Protein AF-E0SGQ9-F1 (afdb_monomer_lite)

pLDDT: mean 70.6, std 22.48, range [31.91, 95.81]

Secondary structure (DSSP, 8-state):
-------------TTTTTTTHHHHSS---PPP-TTS-HHHHHHHHHHHHHHHHHHTT--HHHHHHHHT--HHHHHTTTTT-S-HHHHHHHHHHTT-TTHHHHHS---PPPHHHHHHHHHHHGGGS----------------------S-SHHHHHHGGG-----

InterPro domains:
  IPR001387 Cro/C1-type, helix-turn-helix domain [PS50943] (49-100)
  IPR001387 Cro/C1-type, helix-turn-helix domain [SM00530] (48-101)
  IPR001387 Cro/C1-type, helix-turn-helix domain [cd00093] (47-96)
  IPR010982 Lambda repressor-like, DNA-binding domain superfamily [G3DSA:1.10.260.40] (34-109)
  IPR010982 Lambda repressor-like, DNA-binding domain superfamily [SSF47413] (40-91)

Organism: Dickeya dadantii (strain 3937) (NCBI:txid198628)

Foldseek 3Di:
DDDDPPPPPDDDDPPVPVVVVVVPPDDDLDDDDPPDDPLVVLQSVLSVLVVLCVVVVHDPVNLCVVVVHDPVLSVCSSRVNHDPVSVCSSCVVSVNNVCVCVVDPDDDDDPVRVVVVVVVVPPPDDDDDPDDDDDDDDDDPDDDDDDDDPDPVVVVPPPPDPDD

Radius of gyration: 34.45 Å; chains: 1; bounding box: 104×54×49 Å

Sequence (164 aa):
MLTCVSYRMRYKSDDFMLKWHVYVTIGVPMKITNTMTDFAINKELFRRLEVYRQARGVSQEALVDSLGISRPTYARLEKGTCSFSTFIAVLRQLNLLEGLDALVPEPTMRPSDIIAYNSKRKVRHGSGVAGNAHYRVTNSSNAKTLSQNGVRAMLANRKKFKVE

Structure (mmCIF, N/CA/C/O backbone):
data_AF-E0SGQ9-F1
#
_entry.id   AF-E0SGQ9-F1
#
loop_
_atom_site.group_PDB
_atom_site.id
_atom_site.type_symbol
_atom_site.label_atom_id
_atom_site.label_alt_id
_atom_site.label_comp_id
_atom_site.label_asym_id
_atom_site.label_entity_id
_atom_site.label_seq_id
_atom_site.pdbx_PDB_ins_code
_atom_site.Cartn_x
_atom_site.Cartn_y
_atom_site.Cartn_z
_atom_site.occupancy
_atom_site.B_iso_or_equiv
_atom_site.auth_seq_id
_atom_site.auth_comp_id
_atom_site.auth_asym_id
_atom_site.auth_atom_id
_atom_site.pdbx_PDB_model_num
ATOM 1 N N . MET A 1 1 ? -34.162 -23.757 20.725 1.00 41.91 1 MET A N 1
ATOM 2 C CA . MET A 1 1 ? -33.179 -22.737 21.146 1.00 41.91 1 MET A CA 1
ATOM 3 C C . MET A 1 1 ? -32.222 -22.479 19.992 1.00 41.91 1 MET A C 1
ATOM 5 O O . MET A 1 1 ? -31.289 -23.242 19.808 1.00 41.91 1 MET A O 1
ATOM 9 N N . LEU A 1 2 ? -32.489 -21.454 19.184 1.00 35.84 2 LEU A N 1
ATOM 10 C CA . LEU A 1 2 ? -31.566 -20.938 18.171 1.00 35.84 2 LEU A CA 1
ATOM 11 C C . LEU A 1 2 ? -31.557 -19.420 18.357 1.00 35.84 2 LEU A C 1
ATOM 13 O O . LEU A 1 2 ? -32.523 -18.737 18.024 1.00 35.84 2 LEU A O 1
ATOM 17 N N . THR A 1 3 ? -30.516 -18.909 19.004 1.00 36.34 3 THR A N 1
ATOM 18 C CA . THR A 1 3 ? -30.319 -17.480 19.245 1.00 36.34 3 THR A CA 1
ATOM 19 C C . THR A 1 3 ? -29.824 -16.827 17.958 1.00 36.34 3 THR A C 1
ATOM 21 O O . THR A 1 3 ? -28.649 -16.881 17.612 1.00 36.34 3 THR A O 1
ATOM 24 N N . CYS A 1 4 ? -30.746 -16.212 17.219 1.00 31.91 4 CYS A N 1
ATOM 25 C CA . CYS A 1 4 ? -30.424 -15.368 16.075 1.00 31.91 4 CYS A CA 1
ATOM 26 C C . CYS A 1 4 ? -29.907 -14.014 16.589 1.00 31.91 4 CYS A C 1
ATOM 28 O O . CYS A 1 4 ? -30.686 -13.141 16.974 1.00 31.91 4 CYS A O 1
ATOM 30 N N . VAL A 1 5 ? -28.584 -13.838 16.635 1.00 39.81 5 VAL A N 1
ATOM 31 C CA . VAL A 1 5 ? -27.965 -12.535 16.912 1.00 39.81 5 VAL A CA 1
ATOM 32 C C . VAL A 1 5 ? -28.074 -11.686 15.644 1.00 39.81 5 VAL A C 1
ATOM 34 O O . VAL A 1 5 ? -27.237 -11.748 14.748 1.00 39.81 5 VAL A O 1
ATOM 37 N N . SER A 1 6 ? -29.149 -10.906 15.553 1.00 35.72 6 SER A N 1
ATOM 38 C CA . SER A 1 6 ? -29.325 -9.888 14.517 1.00 35.72 6 SER A CA 1
ATOM 39 C C . SER A 1 6 ? -28.330 -8.745 14.735 1.00 35.72 6 SER A C 1
ATOM 41 O O . SER A 1 6 ? -28.552 -7.869 15.571 1.00 35.72 6 SER A O 1
ATOM 43 N N . TYR A 1 7 ? -27.237 -8.721 13.970 1.00 34.09 7 TYR A N 1
ATOM 44 C CA . TYR A 1 7 ? -26.340 -7.565 13.912 1.00 34.09 7 TYR A CA 1
ATOM 45 C C . TYR A 1 7 ? -27.000 -6.441 13.100 1.00 34.09 7 TYR A C 1
ATOM 47 O O . TYR A 1 7 ? -26.867 -6.334 11.882 1.00 34.09 7 TYR A O 1
ATOM 55 N N . ARG A 1 8 ? -27.749 -5.578 13.793 1.00 38.66 8 ARG A N 1
ATOM 56 C CA . ARG A 1 8 ? -28.264 -4.312 13.256 1.00 38.66 8 ARG A CA 1
ATOM 57 C C . ARG A 1 8 ? -27.095 -3.324 13.141 1.00 38.66 8 ARG A C 1
ATOM 59 O O . ARG A 1 8 ? -26.853 -2.540 14.055 1.00 38.66 8 ARG A O 1
ATOM 66 N N . MET A 1 9 ? -26.375 -3.360 12.020 1.00 32.31 9 MET A N 1
ATOM 67 C CA . MET A 1 9 ? -25.367 -2.353 11.662 1.00 32.31 9 MET A CA 1
ATOM 68 C C . MET A 1 9 ? -26.036 -0.978 11.541 1.00 32.31 9 MET A C 1
ATOM 70 O O . MET A 1 9 ? -26.733 -0.679 10.573 1.00 32.31 9 MET A O 1
ATOM 74 N N . ARG A 1 10 ? -25.859 -0.144 12.565 1.00 37.03 10 ARG A N 1
ATOM 75 C CA . ARG A 1 10 ? -26.309 1.247 12.599 1.00 37.03 10 ARG A CA 1
ATOM 76 C C . ARG A 1 10 ? -25.129 2.122 12.173 1.00 37.03 10 ARG A C 1
ATOM 78 O O . ARG A 1 10 ? -24.392 2.615 13.020 1.00 37.03 10 ARG A O 1
ATOM 85 N N . TYR A 1 11 ? -24.933 2.280 10.863 1.00 43.03 11 TYR A N 1
ATOM 86 C CA . TYR A 1 11 ? -24.022 3.295 10.331 1.00 43.03 11 TYR A CA 1
ATOM 87 C C . TYR A 1 11 ? -24.583 4.673 10.687 1.00 43.03 11 TYR A C 1
ATOM 89 O O . TYR A 1 11 ? -25.684 5.028 10.277 1.00 43.03 11 TYR A O 1
ATOM 97 N N . LYS A 1 12 ? -23.852 5.412 11.522 1.00 43.31 12 LYS A N 1
ATOM 98 C CA . LYS A 1 12 ? -24.218 6.748 11.986 1.00 43.31 12 LYS A CA 1
ATOM 99 C C . LYS A 1 12 ? -23.085 7.704 11.639 1.00 43.31 12 LYS A C 1
ATOM 101 O O . LYS A 1 12 ? -22.100 7.757 12.370 1.00 43.31 12 LYS A O 1
ATOM 106 N N . SER A 1 13 ? -23.216 8.403 10.514 1.00 44.31 13 SER A N 1
ATOM 107 C CA . SER A 1 13 ? -22.738 9.778 10.269 1.00 44.31 13 SER A CA 1
ATOM 108 C C . SER A 1 13 ? -22.878 10.114 8.780 1.00 44.31 13 SER A C 1
ATOM 110 O O . SER A 1 13 ? -22.011 9.833 7.953 1.00 44.31 13 SER A O 1
ATOM 112 N N . ASP A 1 14 ? -24.004 10.749 8.472 1.00 45.19 14 ASP A N 1
ATOM 113 C CA . ASP A 1 14 ? -24.484 11.184 7.157 1.00 45.19 14 ASP A CA 1
ATOM 114 C C . ASP A 1 14 ? -23.686 12.345 6.523 1.00 45.19 14 ASP A C 1
ATOM 116 O O . ASP A 1 14 ? -24.214 13.095 5.712 1.00 45.19 14 ASP A O 1
ATOM 120 N N . ASP A 1 15 ? -22.394 12.478 6.837 1.00 43.16 15 ASP A N 1
ATOM 121 C CA . ASP A 1 15 ? -21.504 13.496 6.243 1.00 43.16 15 ASP A CA 1
ATOM 122 C C . ASP A 1 15 ? -20.448 12.874 5.303 1.00 43.16 15 ASP A C 1
ATOM 124 O O . ASP A 1 15 ? -19.896 13.517 4.410 1.00 43.16 15 ASP A O 1
ATOM 128 N N . PHE A 1 16 ? -20.208 11.563 5.428 1.00 41.44 16 PHE A N 1
ATOM 129 C CA . PHE A 1 16 ? -19.237 10.842 4.597 1.00 41.44 16 PHE A CA 1
ATOM 130 C C . PHE A 1 16 ? -19.852 10.254 3.319 1.00 41.44 16 PHE A C 1
ATOM 132 O O . PHE A 1 16 ? -19.126 9.800 2.450 1.00 41.44 16 PHE A O 1
ATOM 139 N N . MET A 1 17 ? -21.173 10.265 3.142 1.00 42.38 17 MET A N 1
ATOM 140 C CA . MET A 1 17 ? -21.794 9.703 1.929 1.00 42.38 17 MET A CA 1
ATOM 141 C C . MET A 1 17 ? -21.877 10.708 0.773 1.00 42.38 17 MET A C 1
ATOM 143 O O . MET A 1 17 ? -21.761 10.317 -0.391 1.00 42.38 17 MET A O 1
ATOM 147 N N . LEU A 1 18 ? -21.990 12.008 1.066 1.00 40.88 18 LEU A N 1
ATOM 148 C CA . LEU A 1 18 ? -22.151 13.046 0.038 1.00 40.88 18 LEU A CA 1
ATOM 149 C C . LEU A 1 18 ? -20.823 13.490 -0.595 1.00 40.88 18 LEU A C 1
ATOM 151 O O . LEU A 1 18 ? -20.805 13.913 -1.748 1.00 40.88 18 LEU A O 1
ATOM 155 N N . LYS A 1 19 ? -19.689 13.309 0.096 1.00 44.62 19 LYS A N 1
ATOM 156 C CA . LYS A 1 19 ? -18.358 13.580 -0.479 1.00 44.62 19 LYS A CA 1
ATOM 157 C C . LYS A 1 19 ? -17.855 12.452 -1.395 1.00 44.62 19 LYS A C 1
ATOM 159 O O . LYS A 1 19 ? -17.020 12.699 -2.260 1.00 44.62 19 LYS A O 1
ATOM 164 N N . TRP A 1 20 ? -18.379 11.231 -1.249 1.00 47.41 20 TRP A N 1
ATOM 165 C CA . TRP A 1 20 ? -17.897 10.046 -1.976 1.00 47.41 20 TRP A CA 1
ATOM 166 C C . TRP A 1 20 ? -18.658 9.718 -3.264 1.00 47.41 20 TRP A C 1
ATOM 168 O O . TRP A 1 20 ? -18.041 9.200 -4.193 1.00 47.41 20 TRP A O 1
ATOM 178 N N . HIS A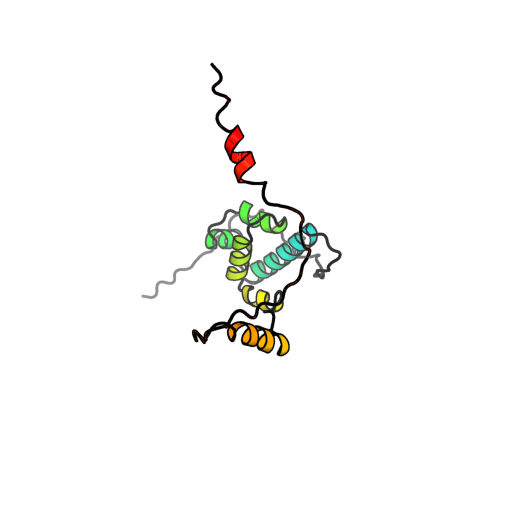 1 21 ? -19.935 10.099 -3.394 1.00 43.75 21 HIS A N 1
ATOM 179 C CA . HIS A 1 21 ? -20.663 9.978 -4.672 1.00 43.75 21 HIS A CA 1
ATOM 180 C C . HIS A 1 21 ? -20.026 10.824 -5.796 1.00 43.75 21 HIS A C 1
ATOM 182 O O . HIS A 1 21 ? -20.135 10.487 -6.975 1.00 43.75 21 HIS A O 1
ATOM 188 N N . VAL A 1 22 ? -19.276 11.872 -5.435 1.00 45.25 22 VAL A N 1
ATOM 189 C CA . VAL A 1 22 ? -18.482 12.679 -6.376 1.00 45.25 22 VAL A CA 1
ATOM 190 C C . VAL A 1 22 ? -17.159 11.990 -6.764 1.00 45.25 22 VAL A C 1
ATOM 192 O O . VAL A 1 22 ? -16.678 12.178 -7.877 1.00 45.25 22 VAL A O 1
ATOM 195 N N . TYR A 1 23 ? -16.580 11.141 -5.906 1.00 46.38 23 TYR A N 1
ATOM 196 C CA . TYR A 1 23 ? -15.269 10.512 -6.148 1.00 46.38 23 TYR A CA 1
ATOM 197 C C . TYR A 1 23 ? -15.315 9.218 -6.974 1.00 46.38 23 TYR A C 1
ATOM 199 O O . TYR A 1 23 ? -14.299 8.828 -7.555 1.00 46.38 23 TYR A O 1
ATOM 207 N N . VAL A 1 24 ? -16.471 8.555 -7.055 1.00 47.19 24 VAL A N 1
ATOM 208 C CA . VAL A 1 24 ? -16.613 7.282 -7.788 1.00 47.19 24 VAL A CA 1
ATOM 209 C C . VAL A 1 24 ? -17.071 7.486 -9.243 1.00 47.19 24 VAL A C 1
ATOM 211 O O . VAL A 1 24 ? -16.825 6.626 -10.083 1.00 47.19 24 VAL A O 1
ATOM 214 N N . THR A 1 25 ? -17.630 8.649 -9.596 1.00 41.34 25 THR A N 1
ATOM 215 C CA . THR A 1 25 ? -18.410 8.792 -10.844 1.00 41.34 25 THR A CA 1
ATOM 216 C C . THR A 1 25 ? -17.658 9.410 -12.044 1.00 41.34 25 THR A C 1
ATOM 218 O O . THR A 1 25 ? -18.215 9.443 -13.132 1.00 41.34 25 THR A O 1
ATOM 221 N N . ILE A 1 26 ? -16.393 9.860 -11.938 1.00 45.16 26 ILE A N 1
ATOM 222 C CA . ILE A 1 26 ? -15.718 10.551 -13.078 1.00 45.16 26 ILE A CA 1
ATOM 223 C C . ILE A 1 26 ? -14.254 10.145 -13.340 1.00 45.16 26 ILE A C 1
ATOM 225 O O . ILE A 1 26 ? -13.518 10.845 -14.029 1.00 45.16 26 ILE A O 1
ATOM 229 N N . GLY A 1 27 ? -13.790 9.016 -12.804 1.00 47.84 27 GLY A N 1
ATOM 230 C CA . GLY A 1 27 ? -12.406 8.573 -12.999 1.00 47.84 27 GLY A CA 1
ATOM 231 C C . GLY A 1 27 ? -12.308 7.357 -13.907 1.00 47.84 27 GLY A C 1
ATOM 232 O O . GLY A 1 27 ? -12.326 6.235 -13.395 1.00 47.84 27 GLY A O 1
ATOM 233 N N . VAL A 1 28 ? -12.146 7.566 -15.219 1.00 58.50 28 VAL A N 1
ATOM 234 C CA . VAL A 1 28 ? -11.638 6.522 -16.131 1.00 58.50 28 VAL A CA 1
ATOM 235 C C . VAL A 1 28 ? -10.373 5.931 -15.490 1.00 58.50 28 VAL A C 1
ATOM 237 O O . VAL A 1 28 ? -9.551 6.707 -14.994 1.00 58.50 28 VAL A O 1
ATOM 240 N N . PRO A 1 29 ? -10.207 4.596 -15.411 1.00 60.34 29 PRO A N 1
ATOM 241 C CA . PRO A 1 29 ? -9.003 4.005 -14.837 1.00 60.34 29 PRO A CA 1
ATOM 242 C C . PRO A 1 29 ? -7.774 4.551 -15.568 1.00 60.34 29 PRO A C 1
ATOM 244 O O . PRO A 1 29 ? -7.567 4.274 -16.750 1.00 60.34 29 PRO A O 1
ATOM 247 N N . MET A 1 30 ? -6.968 5.355 -14.871 1.00 77.00 30 MET A N 1
ATOM 248 C CA . MET A 1 30 ? -5.740 5.882 -15.448 1.00 77.00 30 MET A CA 1
ATOM 249 C C . MET A 1 30 ? -4.708 4.766 -15.483 1.00 77.00 30 MET A C 1
ATOM 251 O O . MET A 1 30 ? -4.511 4.057 -14.494 1.00 77.00 30 MET A O 1
ATOM 255 N N . LYS A 1 31 ? -4.030 4.595 -16.619 1.00 82.25 31 LYS A N 1
ATOM 256 C CA . LYS A 1 31 ? -2.879 3.693 -16.699 1.00 82.25 31 LYS A CA 1
ATOM 257 C C . LYS A 1 31 ? -1.696 4.328 -15.969 1.00 82.25 31 LYS A C 1
ATOM 259 O O . LYS A 1 31 ? -1.388 5.489 -16.204 1.00 82.25 31 LYS A O 1
ATOM 264 N N . ILE A 1 32 ? -1.044 3.555 -15.101 1.00 89.62 32 ILE A N 1
ATOM 265 C CA . ILE A 1 32 ? 0.199 3.969 -14.442 1.00 89.62 32 ILE A CA 1
ATOM 266 C C . ILE A 1 32 ? 1.320 3.856 -15.480 1.00 89.62 32 ILE A C 1
ATOM 268 O O . ILE A 1 32 ? 1.491 2.792 -16.077 1.00 89.62 32 ILE A O 1
ATOM 272 N N . THR A 1 33 ? 2.050 4.946 -15.714 1.00 92.25 33 THR A N 1
ATOM 273 C CA . THR A 1 33 ? 3.170 5.022 -16.666 1.00 92.25 33 THR A CA 1
ATOM 274 C C . THR A 1 33 ? 4.415 5.602 -15.994 1.00 92.25 33 THR A C 1
ATOM 276 O O . THR A 1 33 ? 4.309 6.359 -15.033 1.00 92.25 33 THR A O 1
ATOM 279 N N . ASN A 1 34 ? 5.605 5.313 -16.538 1.00 91.69 34 ASN A N 1
ATOM 280 C CA . ASN A 1 34 ? 6.888 5.819 -16.014 1.00 91.69 34 ASN A CA 1
ATOM 281 C C . ASN A 1 34 ? 7.058 7.348 -16.082 1.00 91.69 34 ASN A C 1
ATOM 283 O O . ASN A 1 34 ? 8.002 7.886 -15.522 1.00 91.69 34 ASN A O 1
ATOM 287 N N . THR A 1 35 ? 6.185 8.047 -16.803 1.00 93.75 35 THR A N 1
ATOM 288 C CA . THR A 1 35 ? 6.213 9.509 -16.948 1.00 93.75 35 THR A CA 1
ATOM 289 C C . THR A 1 35 ? 5.464 10.238 -15.834 1.00 93.75 35 THR A C 1
ATOM 291 O O . THR A 1 35 ? 5.509 11.465 -15.767 1.00 93.75 35 THR A O 1
ATOM 294 N N . MET A 1 36 ? 4.740 9.508 -14.983 1.00 92.06 36 MET A N 1
ATOM 295 C CA . MET A 1 36 ? 3.995 10.084 -13.868 1.00 92.06 36 MET A CA 1
ATOM 296 C C . MET A 1 36 ? 4.922 10.427 -12.703 1.00 92.06 36 MET A C 1
ATOM 298 O O . MET A 1 36 ? 5.932 9.770 -12.478 1.00 92.06 36 MET A O 1
ATOM 302 N N . THR A 1 37 ? 4.543 11.440 -11.925 1.00 93.50 37 THR A N 1
ATOM 303 C CA . THR A 1 37 ? 5.225 11.750 -10.666 1.00 93.50 37 THR A CA 1
ATOM 304 C C . THR A 1 37 ? 4.877 10.718 -9.598 1.00 93.50 37 THR A C 1
ATOM 306 O O . THR A 1 37 ? 3.764 10.185 -9.583 1.00 93.50 37 THR A O 1
ATOM 309 N N . ASP A 1 38 ? 5.780 10.503 -8.643 1.00 92.75 38 ASP A N 1
ATOM 310 C CA . ASP A 1 38 ? 5.559 9.572 -7.528 1.00 92.75 38 ASP A CA 1
ATOM 311 C C . ASP A 1 38 ? 4.256 9.875 -6.779 1.00 92.75 38 ASP A C 1
ATOM 313 O O . ASP A 1 38 ? 3.473 8.980 -6.471 1.00 92.75 38 ASP A O 1
ATOM 317 N N . PHE A 1 39 ? 3.965 11.159 -6.549 1.00 91.38 39 PHE A N 1
ATOM 318 C CA . PHE A 1 39 ? 2.715 11.590 -5.925 1.00 91.38 39 PHE A CA 1
ATOM 319 C C . PHE A 1 39 ? 1.479 11.166 -6.732 1.00 91.38 39 PHE A C 1
ATOM 321 O O . PHE A 1 39 ? 0.497 10.696 -6.156 1.00 91.38 39 PHE A O 1
ATOM 328 N N . ALA A 1 40 ? 1.519 11.297 -8.061 1.00 91.00 40 ALA A N 1
ATOM 329 C CA . ALA A 1 40 ? 0.415 10.881 -8.920 1.00 91.00 40 ALA A CA 1
ATOM 330 C C . ALA A 1 40 ? 0.233 9.353 -8.914 1.00 91.00 40 ALA A C 1
ATOM 332 O O . ALA A 1 40 ? -0.904 8.879 -8.878 1.00 91.00 40 ALA A O 1
ATOM 333 N N . ILE A 1 41 ? 1.332 8.591 -8.886 1.00 92.81 41 ILE A N 1
ATOM 334 C CA . ILE A 1 41 ? 1.305 7.126 -8.772 1.00 92.81 41 ILE A CA 1
ATOM 335 C C . ILE A 1 41 ? 0.698 6.707 -7.427 1.00 92.81 41 ILE A C 1
ATOM 337 O O . ILE A 1 41 ? -0.215 5.883 -7.404 1.00 92.81 41 ILE A O 1
ATOM 341 N N . ASN A 1 42 ? 1.135 7.314 -6.320 1.00 93.00 42 ASN A N 1
ATOM 342 C CA . ASN A 1 42 ? 0.608 7.036 -4.980 1.00 93.00 42 ASN A CA 1
ATOM 343 C C . ASN A 1 42 ? -0.897 7.308 -4.892 1.00 93.00 42 ASN A C 1
ATOM 345 O O . ASN A 1 42 ? -1.653 6.477 -4.386 1.00 93.00 42 ASN A O 1
ATOM 349 N N . LYS A 1 43 ? -1.347 8.438 -5.446 1.00 91.69 43 LYS A N 1
ATOM 350 C CA . LYS A 1 43 ? -2.765 8.804 -5.467 1.00 91.69 43 LYS A CA 1
ATOM 351 C C . LYS A 1 43 ? -3.604 7.823 -6.288 1.00 91.69 43 LYS A C 1
ATOM 353 O O . LYS A 1 43 ? -4.684 7.431 -5.848 1.00 91.69 43 LYS A O 1
ATOM 358 N N . GLU A 1 44 ? -3.118 7.404 -7.454 1.00 91.81 44 GLU A N 1
ATOM 359 C CA . GLU A 1 44 ? -3.817 6.421 -8.289 1.00 91.81 44 GLU A CA 1
ATOM 360 C C . GLU A 1 44 ? -3.843 5.031 -7.632 1.00 91.81 44 GLU A C 1
ATOM 362 O O . GLU A 1 44 ? -4.889 4.381 -7.617 1.00 91.81 44 GLU A O 1
ATOM 367 N N . LEU A 1 45 ? -2.740 4.586 -7.020 1.00 92.69 45 LEU A N 1
ATOM 368 C CA . LEU A 1 45 ? -2.711 3.340 -6.248 1.00 92.69 45 LEU A CA 1
ATOM 369 C C . LEU A 1 45 ? -3.698 3.381 -5.079 1.00 92.69 45 LEU A C 1
ATOM 371 O O . LEU A 1 45 ? -4.484 2.448 -4.913 1.00 92.69 45 LEU A O 1
ATOM 375 N N . PHE A 1 46 ? -3.713 4.472 -4.313 1.00 93.31 46 PHE A N 1
ATOM 376 C CA . PHE A 1 46 ? -4.660 4.655 -3.217 1.00 93.31 46 PHE A CA 1
ATOM 377 C C . PHE A 1 46 ? -6.110 4.630 -3.713 1.00 93.31 46 PHE A C 1
ATOM 379 O O . PHE A 1 46 ? -6.942 3.927 -3.145 1.00 93.31 46 PHE A O 1
ATOM 386 N N . ARG A 1 47 ? -6.407 5.305 -4.831 1.00 91.25 47 ARG A N 1
ATOM 387 C CA . ARG A 1 47 ? -7.735 5.264 -5.459 1.00 91.25 47 ARG A CA 1
ATOM 388 C C . ARG A 1 47 ? -8.156 3.837 -5.805 1.00 91.25 47 ARG A C 1
ATOM 390 O O . ARG A 1 47 ? -9.285 3.447 -5.517 1.00 91.25 47 ARG A O 1
ATOM 397 N N . ARG A 1 48 ? -7.262 3.045 -6.404 1.00 92.06 48 ARG A N 1
ATOM 398 C CA . ARG A 1 48 ? -7.541 1.639 -6.739 1.00 92.06 48 ARG A CA 1
ATOM 399 C C . ARG A 1 48 ? -7.799 0.806 -5.486 1.00 92.06 48 ARG A C 1
ATOM 401 O O . ARG A 1 48 ? -8.758 0.039 -5.474 1.00 92.06 48 ARG A O 1
ATOM 408 N N . LEU A 1 49 ? -7.003 0.983 -4.429 1.00 92.88 49 LEU A N 1
ATOM 409 C CA . LEU A 1 49 ? -7.227 0.310 -3.144 1.00 92.88 49 LEU A CA 1
ATOM 410 C C . LEU A 1 49 ? -8.601 0.642 -2.560 1.00 92.88 49 LEU A C 1
ATOM 412 O O . LEU A 1 49 ? -9.299 -0.261 -2.109 1.00 92.88 49 LEU A O 1
ATOM 416 N N . GLU A 1 50 ? -9.020 1.906 -2.625 1.00 92.19 50 GLU A N 1
ATOM 417 C CA . GLU A 1 50 ? -10.341 2.328 -2.158 1.00 92.19 50 GLU A CA 1
ATOM 418 C C . GLU A 1 50 ? -11.476 1.672 -2.947 1.00 92.19 50 GLU A C 1
ATOM 420 O O . GLU A 1 50 ? -12.448 1.219 -2.344 1.00 92.19 50 GLU A O 1
ATOM 425 N N . VAL A 1 51 ? -11.339 1.539 -4.269 1.00 90.56 51 VAL A N 1
ATOM 426 C CA . VAL A 1 51 ? -12.313 0.805 -5.095 1.00 90.56 51 VAL A CA 1
ATOM 427 C C . VAL A 1 51 ? -12.391 -0.664 -4.667 1.00 90.56 51 VAL A C 1
ATOM 429 O O . VAL A 1 51 ? -13.489 -1.177 -4.451 1.00 90.56 51 VAL A O 1
ATOM 432 N N . TYR A 1 52 ? -11.251 -1.335 -4.466 1.00 91.88 52 TYR A N 1
ATOM 433 C CA . TYR A 1 52 ? -11.225 -2.720 -3.974 1.00 91.88 52 TYR A CA 1
ATOM 434 C C . TYR A 1 52 ? -11.821 -2.860 -2.568 1.00 91.88 52 TYR A C 1
ATOM 436 O O . TYR A 1 52 ? -12.559 -3.810 -2.300 1.00 91.88 52 TYR A O 1
ATOM 444 N N . ARG A 1 53 ? -11.534 -1.912 -1.670 1.00 93.25 53 ARG A N 1
ATOM 445 C CA . ARG A 1 53 ? -12.094 -1.865 -0.314 1.00 93.25 53 ARG A CA 1
ATOM 446 C C . ARG A 1 53 ? -13.616 -1.733 -0.355 1.00 93.25 53 ARG A C 1
ATOM 448 O O . ARG A 1 53 ? -14.314 -2.482 0.327 1.00 93.25 53 ARG A O 1
ATOM 455 N N . GLN A 1 54 ? -14.126 -0.808 -1.167 1.00 90.19 54 GLN A N 1
ATOM 456 C CA . GLN A 1 54 ? -15.561 -0.565 -1.326 1.00 90.19 54 GLN A CA 1
ATOM 457 C C . GLN A 1 54 ? -16.279 -1.759 -1.951 1.00 90.19 54 GLN A C 1
ATOM 459 O O . GLN A 1 54 ? -17.329 -2.153 -1.451 1.00 90.19 54 GLN A O 1
ATOM 464 N N . ALA A 1 55 ? -15.691 -2.386 -2.974 1.00 89.38 55 ALA A N 1
ATOM 465 C CA . ALA A 1 55 ? -16.240 -3.593 -3.594 1.00 89.38 55 ALA A CA 1
ATOM 466 C C . ALA A 1 55 ? -16.416 -4.750 -2.592 1.00 89.38 55 ALA A C 1
ATOM 468 O O . ALA A 1 55 ? -17.268 -5.612 -2.781 1.00 89.38 55 ALA A O 1
ATOM 469 N N . ARG A 1 56 ? -15.638 -4.751 -1.501 1.00 89.88 56 ARG A N 1
ATOM 470 C CA . ARG A 1 56 ? -15.734 -5.722 -0.401 1.00 89.88 56 ARG A CA 1
ATOM 471 C C . ARG A 1 56 ? -16.662 -5.292 0.739 1.00 89.88 56 ARG A C 1
ATOM 473 O O . ARG A 1 56 ? -16.828 -6.050 1.688 1.00 89.88 56 ARG A O 1
ATOM 480 N N . GLY A 1 57 ? -17.229 -4.087 0.692 1.00 89.75 57 GLY A N 1
ATOM 481 C CA . GLY A 1 57 ? -18.119 -3.570 1.736 1.00 89.75 57 GLY A CA 1
ATOM 482 C C . GLY A 1 57 ? -17.440 -3.296 3.085 1.00 89.75 57 GLY A C 1
ATOM 483 O O . GLY A 1 57 ? -18.121 -3.166 4.098 1.00 89.75 57 GLY A O 1
ATOM 484 N N . VAL A 1 58 ? -16.107 -3.208 3.130 1.00 89.81 58 VAL A N 1
ATOM 485 C CA . VAL A 1 58 ? -15.357 -2.932 4.367 1.00 89.81 58 VAL A CA 1
ATOM 486 C C . VAL A 1 58 ? -15.289 -1.424 4.567 1.00 89.81 58 VAL A C 1
ATOM 488 O O . VAL A 1 58 ? -14.807 -0.741 3.670 1.00 89.81 58 VAL A O 1
ATOM 491 N N . SER A 1 59 ? -15.730 -0.871 5.704 1.00 91.69 59 SER A N 1
ATOM 492 C CA . SER A 1 59 ? -15.560 0.568 5.982 1.00 91.69 59 SER A CA 1
ATOM 493 C C . SER A 1 59 ? -14.098 0.924 6.256 1.00 91.69 59 SER A C 1
ATOM 495 O O . SER A 1 59 ? -13.288 0.070 6.614 1.00 91.69 59 SER A O 1
ATOM 497 N N . GLN A 1 60 ? -13.742 2.197 6.086 1.00 90.44 60 GLN A N 1
ATOM 498 C CA . GLN A 1 60 ? -12.378 2.650 6.351 1.00 90.44 60 GLN A CA 1
ATOM 499 C C . GLN A 1 60 ? -12.023 2.470 7.832 1.00 90.44 60 GLN A C 1
ATOM 501 O O . GLN A 1 60 ? -10.924 2.028 8.143 1.00 90.44 60 GLN A O 1
ATOM 506 N N . GLU A 1 61 ? -12.967 2.755 8.728 1.00 92.50 61 GLU A N 1
ATOM 507 C CA . GLU A 1 61 ? -12.841 2.574 10.176 1.00 92.50 61 GLU A CA 1
ATOM 508 C C . GLU A 1 61 ? -12.585 1.103 10.523 1.00 92.50 61 GLU A C 1
ATOM 510 O O . GLU A 1 61 ? -11.587 0.788 11.159 1.00 92.50 61 GLU A O 1
ATOM 515 N N . ALA A 1 62 ? -13.400 0.185 9.992 1.00 92.31 62 ALA A N 1
ATOM 516 C CA . ALA A 1 62 ? -13.217 -1.244 10.232 1.00 92.31 62 ALA A CA 1
ATOM 517 C C . ALA A 1 62 ? -11.861 -1.751 9.717 1.00 92.31 62 ALA A C 1
ATOM 519 O O . ALA A 1 62 ? -11.226 -2.593 10.353 1.00 92.31 62 ALA A O 1
ATOM 520 N N . LEU A 1 63 ? -11.397 -1.227 8.577 1.00 93.75 63 LEU A N 1
ATOM 521 C CA . LEU A 1 63 ? -10.090 -1.574 8.033 1.00 93.75 63 LEU A CA 1
ATOM 522 C C . LEU A 1 63 ? -8.964 -1.116 8.967 1.00 93.75 63 LEU A C 1
ATOM 524 O O . LEU A 1 63 ? -8.105 -1.922 9.317 1.00 93.75 63 LEU A O 1
ATOM 528 N N . VAL A 1 64 ? -8.961 0.151 9.386 1.00 94.50 64 VAL A N 1
ATOM 529 C CA . VAL A 1 64 ? -7.882 0.675 10.239 1.00 94.50 64 VAL A CA 1
ATOM 530 C C . VAL A 1 64 ? -7.879 0.034 11.624 1.00 94.50 64 VAL A C 1
ATOM 532 O O . VAL A 1 64 ? -6.800 -0.273 12.130 1.00 94.50 64 VAL A O 1
ATOM 535 N N . ASP A 1 65 ? -9.058 -0.268 12.171 1.00 95.00 65 ASP A N 1
ATOM 536 C CA . ASP A 1 65 ? -9.208 -0.972 13.445 1.00 95.00 65 ASP A CA 1
ATOM 537 C C . ASP A 1 65 ? -8.644 -2.396 13.352 1.00 95.00 65 ASP A C 1
ATOM 539 O O . ASP A 1 65 ? -7.868 -2.811 14.213 1.00 95.00 65 ASP A O 1
ATOM 543 N N . SER A 1 66 ? -8.942 -3.122 12.265 1.00 93.50 66 SER A N 1
ATOM 544 C CA . SER A 1 66 ? -8.403 -4.475 12.035 1.00 93.50 66 SER A CA 1
ATOM 545 C C . SER A 1 66 ? -6.877 -4.502 11.896 1.00 93.50 66 SER A C 1
ATOM 547 O O . SER A 1 66 ? -6.231 -5.486 12.249 1.00 93.50 66 SER A O 1
ATOM 549 N N . LEU A 1 67 ? -6.297 -3.406 11.403 1.00 94.31 67 LEU A N 1
ATOM 550 C CA . LEU A 1 67 ? -4.858 -3.243 11.223 1.00 94.31 67 LEU A CA 1
ATOM 551 C C . LEU A 1 67 ? -4.167 -2.653 12.462 1.00 94.31 67 LEU A C 1
ATOM 553 O O . LEU A 1 67 ? -2.938 -2.580 12.483 1.00 94.31 67 LEU A O 1
ATOM 557 N N . GLY A 1 68 ? -4.925 -2.202 13.467 1.00 94.88 68 GLY A N 1
ATOM 558 C CA . GLY A 1 68 ? -4.387 -1.508 14.636 1.00 94.88 68 GLY A CA 1
ATOM 559 C C . GLY A 1 68 ? -3.700 -0.180 14.295 1.00 94.88 68 GLY A C 1
ATOM 560 O O . GLY A 1 68 ? -2.736 0.203 14.958 1.00 94.88 68 GLY A O 1
ATOM 561 N N . ILE A 1 69 ? -4.151 0.517 13.244 1.00 94.94 69 ILE A N 1
ATOM 562 C CA . ILE A 1 69 ? -3.591 1.809 12.815 1.00 94.94 69 ILE A CA 1
ATOM 563 C C . ILE A 1 69 ? -4.607 2.941 12.977 1.00 94.94 69 ILE A C 1
ATOM 565 O O . ILE A 1 69 ? -5.812 2.735 13.008 1.00 94.94 69 ILE A O 1
ATOM 569 N N . SER A 1 70 ? -4.119 4.179 13.038 1.00 93.62 70 SER A N 1
ATOM 570 C CA . SER A 1 70 ? -4.987 5.360 13.094 1.00 93.62 70 SER A CA 1
ATOM 571 C C . SER A 1 70 ? -5.486 5.784 11.700 1.00 93.62 70 SER A C 1
ATOM 573 O O . SER A 1 70 ? -4.805 5.562 10.692 1.00 93.62 70 SER A O 1
ATOM 575 N N . ARG A 1 71 ? -6.631 6.484 11.621 1.00 92.00 71 ARG A N 1
ATOM 576 C CA . ARG A 1 71 ? -7.132 7.081 10.360 1.00 92.00 71 ARG A CA 1
ATOM 577 C C . ARG A 1 71 ? -6.101 8.007 9.682 1.00 92.00 71 ARG A C 1
ATOM 579 O O . ARG A 1 71 ? -5.918 7.874 8.472 1.00 92.00 71 ARG A O 1
ATOM 586 N N . PRO A 1 72 ? -5.373 8.888 10.405 1.00 91.56 72 PRO A N 1
ATOM 587 C CA . PRO A 1 72 ? -4.277 9.665 9.820 1.00 91.56 72 PRO A CA 1
ATOM 588 C C . PRO A 1 72 ? -3.158 8.799 9.235 1.00 91.56 72 PRO A C 1
ATOM 590 O O . PRO A 1 72 ? -2.621 9.129 8.179 1.00 91.56 72 PRO A O 1
ATOM 593 N N . THR A 1 73 ? -2.817 7.679 9.884 1.00 93.50 73 THR A N 1
ATOM 594 C CA . THR A 1 73 ? -1.820 6.729 9.362 1.00 93.50 73 THR A CA 1
ATOM 595 C C . THR A 1 73 ? -2.278 6.129 8.036 1.00 93.50 73 THR A C 1
ATOM 597 O O . THR A 1 73 ? -1.482 6.046 7.106 1.00 93.50 73 THR A O 1
ATOM 600 N N . TYR A 1 74 ? -3.559 5.778 7.916 1.00 93.50 74 TYR A N 1
ATOM 601 C CA . TYR A 1 74 ? -4.127 5.294 6.658 1.00 93.50 74 TYR A CA 1
ATOM 602 C C . TYR A 1 74 ? -4.136 6.375 5.568 1.00 93.50 74 TYR A C 1
ATOM 604 O O . TYR A 1 74 ? -3.711 6.126 4.446 1.00 93.50 74 TYR A O 1
ATOM 612 N N . ALA A 1 75 ? -4.513 7.614 5.901 1.00 91.44 75 ALA A N 1
ATOM 613 C CA . ALA A 1 75 ? -4.518 8.732 4.950 1.00 91.44 75 ALA A CA 1
ATOM 614 C C . ALA A 1 75 ? -3.123 9.067 4.376 1.00 91.44 75 ALA A C 1
ATOM 616 O O . ALA A 1 75 ? -3.011 9.669 3.309 1.00 91.44 75 ALA A O 1
ATOM 617 N N . ARG A 1 76 ? -2.036 8.665 5.048 1.00 94.06 76 ARG A N 1
ATOM 618 C CA . ARG A 1 76 ? -0.665 8.820 4.528 1.00 94.06 76 ARG A CA 1
ATOM 619 C C . ARG A 1 76 ? -0.377 7.963 3.296 1.00 94.06 76 ARG A C 1
ATOM 621 O O . ARG A 1 76 ? 0.559 8.309 2.573 1.00 94.06 76 ARG A O 1
ATOM 628 N N . LEU A 1 77 ? -1.162 6.909 3.047 1.00 93.25 77 LEU A N 1
ATOM 629 C CA . LEU A 1 77 ? -1.060 6.079 1.841 1.00 93.25 77 LEU A CA 1
ATOM 630 C C . LEU A 1 77 ? -1.284 6.908 0.574 1.00 93.25 77 LEU A C 1
ATOM 632 O O . LEU A 1 77 ? -0.503 6.791 -0.363 1.00 93.25 77 LEU A O 1
ATOM 636 N N . GLU A 1 78 ? -2.266 7.815 0.576 1.00 92.62 78 GLU A N 1
ATOM 637 C CA . GLU A 1 78 ? -2.542 8.699 -0.568 1.00 92.62 78 GLU A CA 1
ATOM 638 C C . GLU A 1 78 ? -1.329 9.570 -0.927 1.00 92.62 78 GLU A C 1
ATOM 640 O O . GLU A 1 78 ? -1.060 9.840 -2.095 1.00 92.62 78 GLU A O 1
ATOM 645 N N . LYS A 1 79 ? -0.564 9.985 0.087 1.00 91.06 79 LYS A N 1
ATOM 646 C CA . LYS A 1 79 ? 0.627 10.830 -0.072 1.00 91.06 79 LYS A CA 1
ATOM 647 C C . LYS A 1 79 ? 1.918 10.031 -0.282 1.00 91.06 79 LYS A C 1
ATOM 649 O O . LYS A 1 79 ? 2.954 10.647 -0.501 1.00 91.06 79 LYS A O 1
ATOM 654 N N . GLY A 1 80 ? 1.885 8.703 -0.148 1.00 90.94 80 GLY A N 1
ATOM 655 C CA . GLY A 1 80 ? 3.078 7.848 -0.192 1.00 90.94 80 GLY A CA 1
ATOM 656 C C . GLY A 1 80 ? 4.035 8.016 0.992 1.00 90.94 80 GLY A C 1
ATOM 657 O O . GLY A 1 80 ? 5.220 7.737 0.869 1.00 90.94 80 GLY A O 1
ATOM 658 N N . THR A 1 81 ? 3.549 8.494 2.142 1.00 93.81 81 THR A N 1
ATOM 659 C CA . THR A 1 81 ? 4.388 8.760 3.338 1.00 93.81 81 THR A CA 1
ATOM 660 C C . THR A 1 81 ? 4.217 7.717 4.446 1.00 93.81 81 THR A C 1
ATOM 662 O O . THR A 1 81 ? 4.698 7.898 5.565 1.00 93.81 81 THR A O 1
ATOM 665 N N . CYS A 1 82 ? 3.480 6.641 4.175 1.00 92.75 82 CYS A N 1
ATOM 666 C CA . CYS A 1 82 ? 3.294 5.530 5.102 1.00 92.75 82 CYS A CA 1
ATOM 667 C C . CYS A 1 82 ? 4.508 4.589 5.108 1.00 92.75 82 CYS A C 1
ATOM 669 O O . CYS A 1 82 ? 5.289 4.553 4.158 1.00 92.75 82 CYS A O 1
ATOM 671 N N . SER A 1 83 ? 4.635 3.763 6.148 1.00 94.44 83 SER A N 1
ATOM 672 C CA . SER A 1 83 ? 5.616 2.680 6.128 1.00 94.44 83 SER A CA 1
ATOM 673 C C . SER A 1 83 ? 5.208 1.594 5.131 1.00 94.44 83 SER A C 1
ATOM 675 O O . SER A 1 83 ? 4.024 1.308 4.923 1.00 94.44 83 SER A O 1
ATOM 677 N N . PHE A 1 84 ? 6.208 0.927 4.561 1.00 94.69 84 PHE A N 1
ATOM 678 C CA . PHE A 1 84 ? 5.984 -0.203 3.662 1.00 94.69 84 PHE A CA 1
ATOM 679 C C . PHE A 1 84 ? 5.256 -1.367 4.358 1.00 94.69 84 PHE A C 1
ATOM 681 O O . PHE A 1 84 ? 4.411 -2.026 3.759 1.00 94.69 84 PHE A O 1
ATOM 688 N N . SER A 1 85 ? 5.502 -1.566 5.658 1.00 95.38 85 SER A N 1
ATOM 689 C CA . SER A 1 85 ? 4.794 -2.560 6.472 1.00 95.38 85 SER A CA 1
ATOM 690 C C . SER A 1 85 ? 3.286 -2.302 6.545 1.00 95.38 85 SER A C 1
ATOM 692 O O . SER A 1 85 ? 2.505 -3.244 6.415 1.00 95.38 85 SER A O 1
ATOM 694 N N . THR A 1 86 ? 2.861 -1.042 6.693 1.00 94.50 86 THR A N 1
ATOM 695 C CA . THR A 1 86 ? 1.438 -0.675 6.686 1.00 94.50 86 THR A CA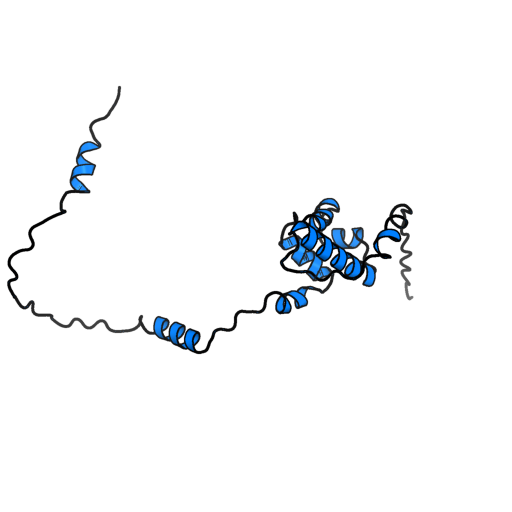 1
ATOM 696 C C . THR A 1 86 ? 0.816 -0.920 5.316 1.00 94.50 86 THR A C 1
ATOM 698 O O . THR A 1 86 ? -0.286 -1.457 5.243 1.00 94.50 86 THR A O 1
ATOM 701 N N . PHE A 1 87 ? 1.526 -0.595 4.233 1.00 95.19 87 PHE A N 1
ATOM 702 C CA . PHE A 1 87 ? 1.056 -0.873 2.876 1.00 95.19 87 PHE A CA 1
ATOM 703 C C . PHE A 1 87 ? 0.838 -2.377 2.640 1.00 95.19 87 PHE A C 1
ATOM 705 O O . PHE A 1 87 ? -0.244 -2.776 2.211 1.00 95.19 87 PHE A O 1
ATOM 712 N N . ILE A 1 88 ? 1.805 -3.226 3.014 1.00 95.81 88 ILE A N 1
ATOM 713 C CA . ILE A 1 88 ? 1.660 -4.690 2.926 1.00 95.81 88 ILE A CA 1
ATOM 714 C C . ILE A 1 88 ? 0.475 -5.182 3.766 1.00 95.81 88 ILE A C 1
ATOM 716 O O . ILE A 1 88 ? -0.278 -6.048 3.320 1.00 95.81 88 ILE A O 1
ATOM 720 N N . ALA A 1 89 ? 0.291 -4.644 4.974 1.00 95.38 89 ALA A N 1
ATOM 721 C CA . ALA A 1 89 ? -0.810 -5.042 5.845 1.00 95.38 89 ALA A CA 1
ATOM 722 C C . ALA A 1 89 ? -2.182 -4.716 5.220 1.00 95.38 89 AL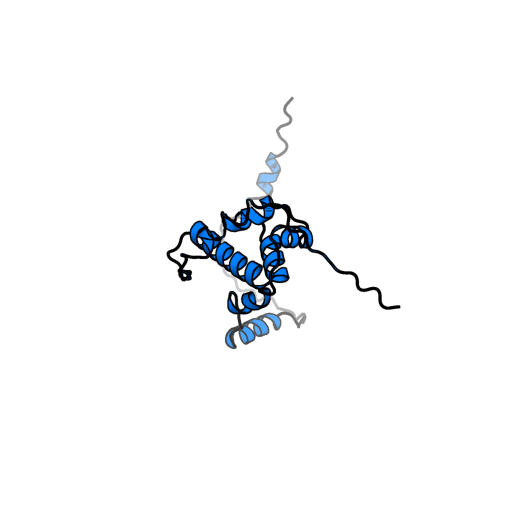A A C 1
ATOM 724 O O . ALA A 1 89 ? -3.078 -5.560 5.238 1.00 95.38 89 ALA A O 1
ATOM 725 N N . VAL A 1 90 ? -2.319 -3.549 4.581 1.00 95.06 90 VAL A N 1
ATOM 726 C CA . VAL A 1 90 ? -3.526 -3.181 3.820 1.00 95.06 90 VAL A CA 1
ATOM 727 C C . VAL A 1 90 ? -3.747 -4.128 2.639 1.00 95.06 90 VAL A C 1
ATOM 729 O O . VAL A 1 90 ? -4.853 -4.641 2.475 1.00 95.06 90 VAL A O 1
ATOM 732 N N . LEU A 1 91 ? -2.708 -4.417 1.846 1.00 95.12 91 LEU A N 1
ATOM 733 C CA . LEU A 1 91 ? -2.812 -5.369 0.731 1.00 95.12 91 LEU A CA 1
ATOM 734 C C . LEU A 1 91 ? -3.249 -6.758 1.201 1.00 95.12 91 LEU A C 1
ATOM 736 O O . LEU A 1 91 ? -4.063 -7.398 0.537 1.00 95.12 91 LEU A O 1
ATOM 740 N N . ARG A 1 92 ? -2.745 -7.212 2.353 1.00 94.81 92 ARG A N 1
ATOM 741 C CA . ARG A 1 92 ? -3.143 -8.486 2.96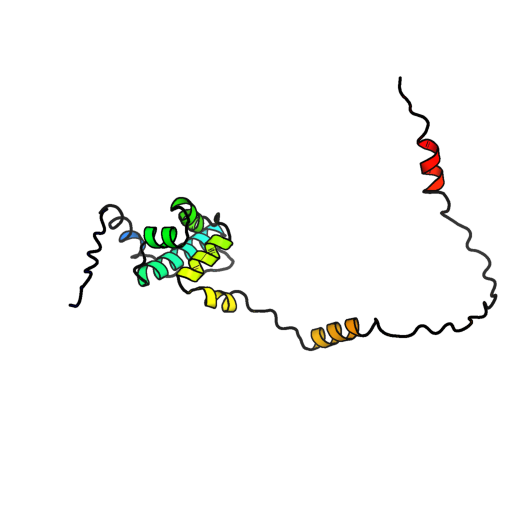0 1.00 94.81 92 ARG A CA 1
ATOM 742 C C . ARG A 1 92 ? -4.626 -8.497 3.304 1.00 94.81 92 ARG A C 1
ATOM 744 O O . ARG A 1 92 ? -5.325 -9.419 2.909 1.00 94.81 92 ARG A O 1
ATOM 751 N N . GLN A 1 93 ? -5.108 -7.461 3.985 1.00 93.69 93 GLN A N 1
ATOM 752 C CA . GLN A 1 93 ? -6.506 -7.370 4.408 1.00 93.69 93 GLN A CA 1
ATOM 753 C C . GLN A 1 93 ? -7.475 -7.268 3.218 1.00 93.69 93 GLN A C 1
ATOM 755 O O . GLN A 1 93 ? -8.618 -7.719 3.289 1.00 93.69 93 GLN A O 1
ATOM 760 N N . LEU A 1 94 ? -7.007 -6.708 2.100 1.00 92.88 94 LEU A N 1
ATOM 761 C CA . LEU A 1 94 ? -7.752 -6.630 0.844 1.00 92.88 94 LEU A CA 1
ATOM 762 C C . LEU A 1 94 ? -7.525 -7.841 -0.085 1.00 92.88 94 LEU A C 1
ATOM 764 O O . LEU A 1 94 ? -8.029 -7.821 -1.204 1.00 92.88 94 LEU A O 1
ATOM 768 N N . ASN A 1 95 ? -6.813 -8.892 0.350 1.00 93.12 95 ASN A N 1
ATOM 769 C CA . ASN A 1 95 ? -6.367 -10.048 -0.452 1.00 93.12 95 ASN A CA 1
ATOM 770 C C . ASN A 1 95 ? -5.791 -9.662 -1.831 1.00 93.12 95 ASN A C 1
ATOM 772 O O . ASN A 1 95 ? -6.151 -10.248 -2.848 1.00 93.12 95 ASN A O 1
ATOM 776 N N . LEU A 1 96 ? -4.920 -8.655 -1.869 1.00 94.06 96 LEU A N 1
ATOM 777 C CA . LEU A 1 96 ? -4.199 -8.212 -3.072 1.00 94.06 96 LEU A CA 1
ATOM 778 C C . LEU A 1 96 ? -2.714 -8.603 -3.048 1.00 94.06 96 LEU A C 1
ATOM 780 O O . LEU A 1 96 ? -1.956 -8.218 -3.933 1.00 94.06 96 LEU A O 1
ATOM 784 N N . LEU A 1 97 ? -2.287 -9.341 -2.021 1.00 93.88 97 LEU A N 1
ATOM 785 C CA . LEU A 1 97 ? -0.879 -9.656 -1.776 1.00 93.88 97 LEU A CA 1
ATOM 786 C C . LEU A 1 97 ? -0.285 -10.544 -2.882 1.00 93.88 97 LEU A C 1
ATOM 788 O O . LEU A 1 97 ? 0.837 -10.303 -3.301 1.00 93.88 97 LEU A O 1
ATOM 792 N N . GLU A 1 98 ? -1.065 -11.480 -3.426 1.00 91.31 98 GLU A N 1
ATOM 793 C CA . GLU A 1 98 ? -0.664 -12.349 -4.550 1.00 91.31 98 GLU A CA 1
ATOM 794 C C . GLU A 1 98 ? -0.286 -11.558 -5.814 1.00 91.31 98 GLU A C 1
ATOM 796 O O . GLU A 1 98 ? 0.531 -11.997 -6.617 1.00 91.31 98 GLU A O 1
ATOM 801 N N . GLY A 1 99 ? -0.820 -10.343 -5.980 1.00 91.88 99 GLY A N 1
ATOM 802 C CA . GLY A 1 99 ? -0.448 -9.468 -7.092 1.00 91.88 99 GLY A CA 1
ATOM 803 C C . GLY A 1 99 ? 1.003 -8.976 -7.034 1.00 91.88 99 GLY A C 1
ATOM 804 O O . GLY A 1 99 ? 1.516 -8.495 -8.045 1.00 91.88 99 GLY A O 1
ATOM 805 N N . LEU A 1 100 ? 1.676 -9.091 -5.883 1.00 92.94 100 LEU A N 1
ATOM 806 C CA . LEU A 1 100 ? 3.074 -8.687 -5.741 1.00 92.94 100 LEU A CA 1
ATOM 807 C C . LEU A 1 100 ? 4.025 -9.584 -6.538 1.00 92.94 100 LEU A C 1
ATOM 809 O O . LEU A 1 100 ? 4.995 -9.056 -7.072 1.00 92.94 100 LEU A O 1
ATOM 813 N N . ASP A 1 101 ? 3.718 -10.872 -6.704 1.00 91.69 101 ASP A N 1
ATOM 814 C CA . ASP A 1 101 ? 4.551 -11.792 -7.495 1.00 91.69 101 ASP A CA 1
ATOM 815 C C . ASP A 1 101 ? 4.541 -11.421 -8.986 1.00 91.69 101 ASP A C 1
ATOM 817 O O . ASP A 1 101 ? 5.543 -11.554 -9.686 1.00 91.69 101 ASP A O 1
ATOM 821 N N . ALA A 1 102 ? 3.416 -10.889 -9.475 1.00 92.12 102 ALA A N 1
ATOM 822 C CA . ALA A 1 102 ? 3.313 -10.355 -10.831 1.00 92.12 102 ALA A CA 1
ATOM 823 C C . ALA A 1 102 ? 3.984 -8.978 -10.971 1.00 92.12 102 ALA A C 1
ATOM 825 O O . ALA A 1 102 ? 4.494 -8.644 -12.041 1.00 92.12 102 ALA A O 1
ATOM 826 N N . LEU A 1 103 ? 3.968 -8.168 -9.907 1.00 91.75 103 LEU A N 1
ATOM 827 C CA . LEU A 1 103 ? 4.582 -6.840 -9.893 1.00 91.75 103 LEU A CA 1
ATOM 828 C C . LEU A 1 103 ? 6.114 -6.916 -9.832 1.00 91.75 103 LEU A C 1
ATOM 830 O O . LEU A 1 103 ? 6.794 -6.153 -10.517 1.00 91.75 103 LEU A O 1
ATOM 834 N N . VAL A 1 104 ? 6.646 -7.809 -8.996 1.00 92.38 104 VAL A N 1
ATOM 835 C CA . VAL A 1 104 ? 8.080 -8.008 -8.763 1.00 92.38 104 VAL A CA 1
ATOM 836 C C . VAL A 1 104 ? 8.375 -9.510 -8.828 1.00 92.38 104 VAL A C 1
ATOM 838 O O . VAL A 1 104 ? 8.410 -10.173 -7.791 1.00 92.38 104 VAL A O 1
ATOM 841 N N . PRO A 1 105 ? 8.576 -10.066 -10.036 1.00 89.69 105 PRO A N 1
ATOM 842 C CA . PRO A 1 105 ? 8.842 -11.490 -10.191 1.00 89.69 105 PRO A CA 1
ATOM 843 C C . PRO A 1 105 ? 10.199 -11.876 -9.592 1.00 89.69 105 PRO A C 1
ATOM 845 O O . PRO A 1 105 ? 11.160 -11.101 -9.635 1.00 89.69 105 PRO A O 1
ATOM 848 N N . GLU A 1 106 ? 10.295 -13.102 -9.069 1.00 87.50 106 GLU A N 1
ATOM 849 C CA . GLU A 1 106 ? 11.557 -13.638 -8.559 1.00 87.50 106 GLU A CA 1
ATOM 850 C C . GLU A 1 106 ? 12.596 -13.727 -9.695 1.00 87.50 106 GLU A C 1
ATOM 852 O O . GLU A 1 106 ? 12.297 -14.254 -10.775 1.00 87.50 106 GLU A O 1
ATOM 857 N N . PRO A 1 107 ? 13.828 -13.220 -9.495 1.00 84.50 107 PRO A N 1
ATOM 858 C CA . PRO A 1 107 ? 14.859 -13.294 -10.517 1.00 84.50 107 PRO A CA 1
ATOM 859 C C . PRO A 1 107 ? 15.290 -14.750 -10.728 1.00 84.50 107 PRO A C 1
ATOM 861 O O . PRO A 1 107 ? 15.998 -15.339 -9.913 1.00 84.50 107 PRO A O 1
ATOM 864 N N . THR A 1 108 ? 14.914 -15.334 -11.863 1.00 80.31 108 THR A N 1
ATOM 865 C CA . THR A 1 108 ? 15.373 -16.673 -12.246 1.00 80.31 108 THR A CA 1
ATOM 866 C C . THR A 1 108 ? 16.859 -16.638 -12.618 1.00 80.31 108 THR A C 1
ATOM 868 O O . THR A 1 108 ? 17.252 -15.884 -13.512 1.00 80.31 108 THR A O 1
ATOM 871 N N . MET A 1 109 ? 17.692 -17.470 -11.981 1.00 77.69 109 MET A N 1
ATOM 872 C CA . MET A 1 109 ? 19.105 -17.615 -12.362 1.00 77.69 109 MET A CA 1
ATOM 873 C C . MET A 1 109 ? 19.227 -18.193 -13.774 1.00 77.69 109 MET A C 1
ATOM 875 O O . MET A 1 109 ? 18.590 -19.199 -14.098 1.00 77.69 109 MET A O 1
ATOM 879 N N . ARG A 1 110 ? 20.089 -17.608 -14.614 1.00 77.62 110 ARG A N 1
ATOM 880 C CA . ARG A 1 110 ? 20.365 -18.182 -15.937 1.00 77.62 110 ARG A CA 1
ATOM 881 C C . ARG A 1 110 ? 21.245 -19.429 -15.767 1.00 77.62 110 ARG A C 1
ATOM 883 O O . ARG A 1 110 ? 22.063 -19.470 -14.847 1.00 77.62 110 ARG A O 1
ATOM 890 N N . PRO A 1 111 ? 21.164 -20.434 -16.658 1.00 71.94 111 PRO A N 1
ATOM 891 C CA . PRO A 1 111 ? 21.995 -21.642 -16.570 1.00 71.94 111 PRO A CA 1
ATOM 892 C C . PRO A 1 111 ? 23.504 -21.365 -16.433 1.00 71.94 111 PRO A C 1
ATOM 894 O O . PRO A 1 111 ? 24.206 -22.064 -15.704 1.00 71.94 111 PRO A O 1
ATOM 897 N N . SER A 1 112 ? 23.999 -20.298 -17.069 1.00 78.25 112 SER A N 1
ATOM 898 C CA . SER A 1 112 ? 25.380 -19.812 -16.933 1.00 78.25 112 SER A CA 1
ATOM 899 C C . SER A 1 112 ? 25.746 -19.418 -15.500 1.00 78.25 112 SER A C 1
ATOM 901 O O . SER A 1 112 ? 26.855 -19.690 -15.036 1.00 78.25 112 SER A O 1
ATOM 903 N N . ASP A 1 113 ? 24.804 -18.811 -14.784 1.00 79.31 113 ASP A N 1
ATOM 904 C CA . ASP A 1 113 ? 25.004 -18.281 -13.437 1.00 79.31 113 ASP A CA 1
ATOM 905 C C . ASP A 1 113 ? 25.052 -19.423 -12.419 1.00 79.31 113 ASP A C 1
ATOM 907 O O . ASP A 1 113 ? 25.821 -19.372 -11.460 1.00 79.31 113 ASP A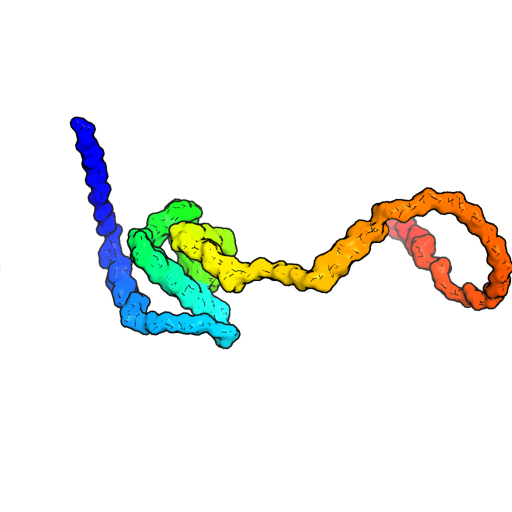 O 1
ATOM 911 N N . ILE A 1 114 ? 24.306 -20.503 -12.675 1.00 77.25 114 ILE A N 1
ATOM 912 C CA . ILE A 1 114 ? 24.331 -21.741 -11.884 1.00 77.25 114 ILE A CA 1
ATOM 913 C C . ILE A 1 114 ? 25.708 -22.415 -11.989 1.00 77.25 114 ILE A C 1
ATOM 915 O O . ILE A 1 114 ? 26.284 -22.826 -10.977 1.00 77.25 114 ILE A O 1
ATOM 919 N N . ILE A 1 115 ? 26.275 -22.493 -13.199 1.00 75.12 115 ILE A N 1
ATOM 920 C CA . ILE A 1 115 ? 27.622 -23.046 -13.424 1.00 75.12 115 ILE A CA 1
ATOM 921 C C . ILE A 1 115 ? 28.672 -22.185 -12.712 1.00 75.12 115 ILE A C 1
ATOM 923 O O . ILE A 1 115 ? 29.511 -22.715 -11.982 1.00 75.12 115 ILE A O 1
ATOM 927 N N . ALA A 1 116 ? 28.609 -20.859 -12.862 1.00 75.25 116 ALA A N 1
ATOM 928 C CA . ALA A 1 116 ? 29.534 -19.938 -12.200 1.00 75.25 116 ALA A CA 1
ATOM 929 C C . ALA A 1 116 ? 29.435 -20.004 -10.663 1.00 75.25 116 ALA A C 1
ATOM 931 O O . ALA A 1 116 ? 30.458 -19.975 -9.972 1.00 75.25 116 ALA A O 1
ATOM 932 N N . TYR A 1 117 ? 28.223 -20.135 -10.120 1.00 74.44 117 TYR A N 1
ATOM 933 C CA . TYR A 1 117 ? 27.976 -20.295 -8.687 1.00 74.44 117 TYR A CA 1
ATOM 934 C C . TYR A 1 117 ? 28.569 -21.606 -8.139 1.00 74.44 117 TYR A C 1
ATOM 936 O O . TYR A 1 117 ? 29.258 -21.603 -7.114 1.00 74.44 117 TYR A O 1
ATOM 944 N N . ASN A 1 118 ? 28.388 -22.720 -8.855 1.00 68.44 118 ASN A N 1
ATOM 945 C CA . ASN A 1 118 ? 28.911 -24.031 -8.460 1.00 68.44 118 ASN A CA 1
ATOM 946 C C . ASN A 1 118 ? 30.440 -24.136 -8.582 1.00 68.44 118 ASN A C 1
ATOM 948 O O . ASN A 1 118 ? 31.089 -24.717 -7.709 1.00 68.44 118 ASN A O 1
ATOM 952 N N . SER A 1 119 ? 31.038 -23.529 -9.609 1.00 63.06 119 SER A N 1
ATOM 953 C CA . SER A 1 119 ? 32.497 -23.487 -9.784 1.00 63.06 119 SER A CA 1
ATOM 954 C C . SER A 1 119 ? 33.196 -22.734 -8.649 1.00 63.06 119 SER A C 1
ATOM 956 O O . SER A 1 119 ? 34.251 -23.165 -8.189 1.00 63.06 119 SER A O 1
ATOM 958 N N . LYS A 1 120 ? 32.581 -21.667 -8.115 1.00 60.72 120 LYS A N 1
ATOM 959 C CA . LYS A 1 120 ? 33.105 -20.930 -6.948 1.00 60.72 120 LYS A CA 1
ATOM 960 C C . LYS A 1 120 ? 33.032 -21.737 -5.643 1.00 60.72 120 LYS A C 1
ATOM 962 O O . LYS A 1 120 ? 33.896 -21.572 -4.785 1.00 60.72 120 LYS A O 1
ATOM 967 N N . ARG A 1 121 ? 32.051 -22.637 -5.492 1.00 60.06 121 ARG A N 1
ATOM 968 C CA . ARG A 1 121 ? 31.933 -23.535 -4.323 1.00 60.06 121 ARG A CA 1
ATOM 969 C C . ARG A 1 121 ? 32.961 -24.673 -4.312 1.00 60.06 121 ARG A C 1
ATOM 971 O O . ARG A 1 121 ? 33.291 -25.162 -3.234 1.00 60.06 121 ARG A O 1
ATOM 978 N N . LYS A 1 122 ? 33.506 -25.076 -5.467 1.00 57.28 122 LYS A N 1
ATOM 979 C CA . LYS A 1 122 ? 34.489 -26.174 -5.558 1.00 57.28 122 LYS A CA 1
ATOM 980 C C . LYS A 1 122 ? 35.914 -25.810 -5.101 1.00 57.28 122 LYS A C 1
ATOM 982 O O . LYS A 1 122 ? 36.700 -26.716 -4.866 1.00 57.28 122 LYS A O 1
ATOM 987 N N . VAL A 1 123 ? 36.256 -24.533 -4.896 1.00 57.03 123 VAL A N 1
ATOM 988 C CA . VAL A 1 123 ? 37.653 -24.093 -4.631 1.00 57.03 123 VAL A CA 1
ATOM 989 C C . VAL A 1 123 ? 38.070 -24.167 -3.148 1.00 57.03 123 VAL A C 1
ATOM 991 O O . VAL A 1 123 ? 39.029 -23.524 -2.736 1.00 57.03 123 VAL A O 1
ATOM 994 N N . ARG A 1 124 ? 37.383 -24.926 -2.285 1.00 57.12 124 ARG A N 1
ATOM 995 C CA . ARG A 1 124 ? 37.735 -24.965 -0.848 1.00 57.12 124 ARG A CA 1
ATOM 996 C C . ARG A 1 124 ? 37.759 -26.348 -0.208 1.00 57.12 124 ARG A C 1
ATOM 998 O O . ARG A 1 124 ? 37.407 -26.448 0.954 1.00 57.12 124 ARG A O 1
ATOM 1005 N N . HIS A 1 125 ? 38.200 -27.400 -0.900 1.00 46.69 125 HIS A N 1
ATOM 1006 C CA . HIS A 1 125 ? 38.449 -28.689 -0.233 1.00 46.69 125 HIS A CA 1
ATOM 1007 C C . HIS A 1 125 ? 39.622 -29.452 -0.884 1.00 46.69 125 HIS A C 1
ATOM 1009 O O . HIS A 1 125 ? 39.498 -29.914 -2.012 1.00 46.69 125 HIS A O 1
ATOM 1015 N N . GLY A 1 126 ? 40.729 -29.595 -0.136 1.00 47.16 126 GLY A N 1
ATOM 1016 C CA . GLY A 1 126 ? 41.893 -30.461 -0.417 1.00 47.16 126 GLY A CA 1
ATOM 1017 C C . GLY A 1 126 ? 42.961 -29.821 -1.317 1.00 47.16 126 GLY A C 1
ATOM 1018 O O . GLY A 1 126 ? 42.633 -29.293 -2.364 1.00 47.16 126 GLY A O 1
ATOM 1019 N N . SER A 1 127 ? 44.255 -29.796 -0.997 1.00 45.19 127 SER A N 1
ATOM 1020 C CA . SER A 1 127 ? 45.040 -30.749 -0.212 1.00 45.19 127 SER A CA 1
ATOM 1021 C C . SER A 1 127 ? 46.207 -30.063 0.507 1.00 45.19 127 SER A C 1
ATOM 1023 O O . SER A 1 127 ? 47.051 -29.426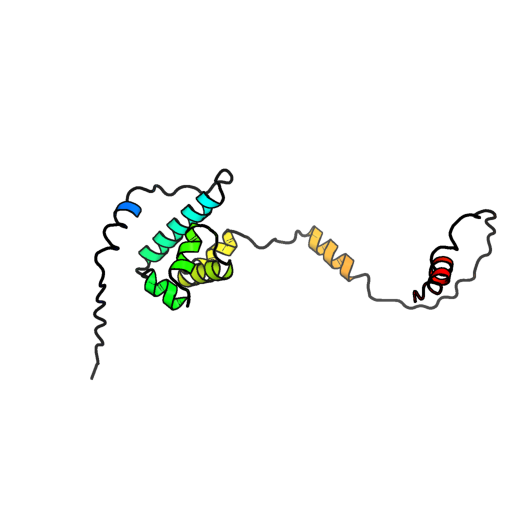 -0.123 1.00 45.19 127 SER A O 1
ATOM 1025 N N . GLY A 1 128 ? 46.306 -30.275 1.819 1.00 52.84 128 GLY A N 1
ATOM 1026 C CA . GLY A 1 128 ? 47.593 -30.210 2.491 1.00 52.84 128 GLY A CA 1
ATOM 1027 C C . GLY A 1 128 ? 48.446 -31.371 1.987 1.00 52.84 128 GLY A C 1
ATOM 1028 O O . GLY A 1 128 ? 48.139 -32.523 2.272 1.00 52.84 128 GLY A O 1
ATOM 1029 N N . VAL A 1 129 ? 49.489 -31.066 1.222 1.00 46.50 129 VAL A N 1
ATOM 1030 C CA . VAL A 1 129 ? 50.641 -31.951 1.036 1.00 46.50 129 VAL A CA 1
ATOM 1031 C C . VAL A 1 129 ? 51.876 -31.080 1.207 1.00 46.50 129 VAL A C 1
ATOM 1033 O O . VAL A 1 129 ? 52.195 -30.243 0.365 1.00 46.50 129 VAL A O 1
ATOM 1036 N N . ALA A 1 130 ? 52.534 -31.259 2.349 1.00 51.25 130 ALA A N 1
ATOM 1037 C CA . ALA A 1 130 ? 53.876 -30.773 2.606 1.00 51.25 130 ALA A CA 1
ATOM 1038 C C . ALA A 1 130 ? 54.833 -31.469 1.624 1.00 51.25 130 ALA A C 1
ATOM 1040 O O . ALA A 1 130 ? 55.212 -32.619 1.822 1.00 51.25 130 ALA A O 1
ATOM 1041 N N . GLY A 1 131 ? 55.168 -30.789 0.530 1.00 38.84 131 GLY A N 1
ATOM 1042 C CA . GLY A 1 131 ? 56.144 -31.235 -0.458 1.00 38.84 131 GLY A CA 1
ATOM 1043 C C . GLY A 1 131 ? 57.325 -30.275 -0.478 1.00 38.84 131 GLY A C 1
ATOM 1044 O O . GLY A 1 131 ? 57.188 -29.127 -0.884 1.00 38.84 131 GLY A O 1
ATOM 1045 N N . ASN A 1 132 ? 58.464 -30.760 0.003 1.00 49.25 132 ASN A N 1
ATOM 1046 C CA . ASN A 1 132 ? 59.765 -30.105 0.108 1.00 49.25 132 ASN A CA 1
ATOM 1047 C C . ASN A 1 132 ? 60.145 -29.317 -1.172 1.00 49.25 132 ASN A C 1
ATOM 1049 O O . ASN A 1 132 ? 60.555 -29.903 -2.173 1.00 49.25 132 ASN A O 1
ATOM 1053 N N . ALA A 1 133 ? 60.020 -27.986 -1.155 1.00 42.12 133 ALA A N 1
ATOM 1054 C CA . ALA A 1 133 ? 60.463 -27.131 -2.254 1.00 42.12 133 ALA A CA 1
ATOM 1055 C C . ALA A 1 133 ? 61.897 -26.661 -1.986 1.00 42.12 133 ALA A C 1
ATOM 1057 O O . ALA A 1 133 ? 62.137 -25.693 -1.265 1.00 42.12 133 ALA A O 1
ATOM 1058 N N . HIS A 1 134 ? 62.854 -27.377 -2.577 1.00 37.19 134 HIS A N 1
ATOM 1059 C CA . HIS A 1 134 ? 64.238 -26.943 -2.715 1.00 37.19 134 HIS A CA 1
ATOM 1060 C C . HIS A 1 134 ? 64.282 -25.517 -3.284 1.00 37.19 134 HIS A C 1
ATOM 1062 O O . HIS A 1 134 ? 63.851 -25.278 -4.414 1.00 37.19 134 HIS A O 1
ATOM 1068 N N . TYR A 1 135 ? 64.814 -24.567 -2.512 1.00 43.28 135 TYR A N 1
ATOM 1069 C CA . TYR A 1 135 ? 65.076 -23.221 -3.007 1.00 43.28 135 TYR A CA 1
ATOM 1070 C C . TYR A 1 135 ? 66.183 -23.305 -4.061 1.00 43.28 135 TYR A C 1
ATOM 1072 O O . TYR A 1 135 ? 67.346 -23.605 -3.787 1.00 43.28 135 TYR A O 1
ATOM 1080 N N . ARG A 1 136 ? 65.787 -23.092 -5.312 1.00 41.72 136 ARG A N 1
ATOM 1081 C CA . ARG A 1 136 ? 66.703 -22.899 -6.424 1.00 41.72 136 ARG A CA 1
ATOM 1082 C C . ARG A 1 136 ? 67.192 -21.456 -6.343 1.00 41.72 136 ARG A C 1
ATOM 1084 O O . ARG A 1 136 ? 66.444 -20.526 -6.629 1.00 41.72 136 ARG A O 1
ATOM 1091 N N . VAL A 1 137 ? 68.445 -21.280 -5.928 1.00 45.28 137 VAL A N 1
ATOM 1092 C CA . VAL A 1 137 ? 69.184 -20.027 -6.111 1.00 45.28 137 VAL A CA 1
ATOM 1093 C C . VAL A 1 137 ? 69.205 -19.705 -7.596 1.00 45.28 137 VAL A C 1
ATOM 1095 O O . VAL A 1 137 ? 69.831 -20.420 -8.374 1.00 45.28 137 VAL A O 1
ATOM 1098 N N . THR A 1 138 ? 68.583 -18.600 -7.984 1.00 44.28 138 THR A N 1
ATOM 1099 C CA . THR A 1 138 ? 68.998 -17.870 -9.179 1.00 44.28 138 THR A CA 1
ATOM 1100 C C . THR A 1 138 ? 69.061 -16.396 -8.829 1.00 44.28 138 THR A C 1
ATOM 1102 O O . THR A 1 138 ? 68.040 -15.757 -8.580 1.00 44.28 138 THR A O 1
ATOM 1105 N N . ASN A 1 139 ? 70.292 -15.889 -8.769 1.00 49.06 139 ASN A N 1
ATOM 1106 C CA . ASN A 1 139 ? 70.620 -14.481 -8.618 1.00 49.06 139 ASN A CA 1
ATOM 1107 C C . ASN A 1 139 ? 69.848 -13.642 -9.640 1.00 49.06 139 ASN A C 1
ATOM 1109 O O . ASN A 1 139 ? 70.070 -13.767 -10.842 1.00 49.06 139 ASN A O 1
ATOM 1113 N N . SER A 1 140 ? 69.013 -12.731 -9.153 1.00 43.72 140 SER A N 1
ATOM 1114 C CA . SER A 1 140 ? 68.678 -11.513 -9.880 1.00 43.72 140 SER A CA 1
ATOM 1115 C C . SER A 1 140 ? 69.156 -10.355 -9.021 1.00 43.72 140 SER A C 1
ATOM 1117 O O . SER A 1 140 ? 68.539 -9.948 -8.037 1.00 43.72 140 SER A O 1
ATOM 1119 N N . SER A 1 141 ? 70.359 -9.907 -9.346 1.00 46.72 141 SER A N 1
ATOM 1120 C CA . SER A 1 141 ? 70.875 -8.616 -8.945 1.00 46.72 141 SER A CA 1
ATOM 1121 C C . SER A 1 141 ? 69.903 -7.519 -9.392 1.00 46.72 141 SER A C 1
ATOM 1123 O O . SER A 1 141 ? 69.459 -7.493 -10.535 1.00 46.72 141 SER A O 1
ATOM 1125 N N . ASN A 1 142 ? 69.683 -6.566 -8.483 1.00 50.81 142 ASN A N 1
ATOM 1126 C CA . ASN A 1 142 ? 69.094 -5.243 -8.706 1.00 50.81 142 ASN A CA 1
ATOM 1127 C C . ASN A 1 142 ? 67.557 -5.099 -8.629 1.00 50.81 142 ASN A C 1
ATOM 1129 O O . ASN A 1 142 ? 66.871 -4.868 -9.617 1.00 50.81 142 ASN A O 1
ATOM 1133 N N . ALA A 1 143 ? 67.044 -5.064 -7.394 1.00 39.78 143 ALA A N 1
ATOM 1134 C CA . ALA A 1 143 ? 65.864 -4.271 -7.038 1.00 39.78 143 ALA A CA 1
ATOM 1135 C C . ALA A 1 143 ? 66.039 -3.652 -5.636 1.00 39.78 143 ALA A C 1
ATOM 1137 O O . ALA A 1 143 ? 65.318 -3.949 -4.687 1.00 39.78 143 ALA A O 1
ATOM 1138 N N . LYS A 1 144 ? 67.036 -2.769 -5.486 1.00 40.06 144 LYS A N 1
ATOM 1139 C CA . LYS A 1 144 ? 66.917 -1.687 -4.500 1.00 40.06 144 LYS A CA 1
ATOM 1140 C C . LYS A 1 144 ? 65.813 -0.766 -5.018 1.00 40.06 144 LYS A C 1
ATOM 1142 O O . LYS A 1 144 ? 65.957 -0.270 -6.132 1.00 40.06 144 LYS A O 1
ATOM 1147 N N . THR A 1 145 ? 64.762 -0.530 -4.227 1.00 36.69 145 THR A N 1
ATOM 1148 C CA . THR A 1 145 ? 64.299 0.808 -3.784 1.00 36.69 145 THR A CA 1
ATOM 1149 C C . THR A 1 145 ? 62.856 0.750 -3.237 1.00 36.69 145 THR A C 1
ATOM 1151 O O . THR A 1 145 ? 61.945 0.278 -3.902 1.00 36.69 145 THR A O 1
ATOM 1154 N N . LEU A 1 146 ? 62.691 1.320 -2.034 1.00 36.88 146 LEU A N 1
ATOM 1155 C CA . LEU A 1 146 ? 61.471 1.842 -1.390 1.00 36.88 146 LEU A CA 1
ATOM 1156 C C . LEU A 1 146 ? 60.467 0.906 -0.682 1.00 36.88 146 LEU A C 1
ATOM 1158 O O . LEU A 1 146 ? 59.533 0.372 -1.264 1.00 36.88 146 LEU A O 1
ATOM 1162 N N . SER A 1 147 ? 60.582 0.896 0.654 1.00 42.97 147 SER A N 1
ATOM 1163 C CA . SER A 1 147 ? 59.536 1.332 1.612 1.00 42.97 147 SER A CA 1
ATOM 1164 C C . SER A 1 147 ? 59.525 0.496 2.904 1.00 42.97 147 SER A C 1
ATOM 1166 O O . SER A 1 147 ? 58.494 0.071 3.418 1.00 42.97 147 SER A O 1
ATOM 1168 N N . GLN A 1 148 ? 60.700 0.275 3.492 1.00 55.06 148 GLN A N 1
ATOM 1169 C CA . GLN A 1 148 ? 60.788 0.263 4.950 1.00 55.06 148 GLN A CA 1
ATOM 1170 C C . GLN A 1 148 ? 60.919 1.728 5.359 1.00 55.06 148 GLN A C 1
ATOM 1172 O O . GLN A 1 148 ? 61.886 2.340 4.925 1.00 55.06 148 GLN A O 1
ATOM 1177 N N . ASN A 1 149 ? 59.921 2.288 6.063 1.00 56.97 149 ASN A N 1
ATOM 1178 C CA . ASN A 1 149 ? 60.007 3.460 6.972 1.00 56.97 149 ASN A CA 1
ATOM 1179 C C . ASN A 1 149 ? 58.652 4.153 7.265 1.00 56.97 149 ASN A C 1
ATOM 1181 O O . ASN A 1 149 ? 58.636 5.297 7.698 1.00 56.97 149 ASN A O 1
ATOM 1185 N N . GLY A 1 150 ? 57.497 3.500 7.092 1.00 57.72 150 GLY A N 1
ATOM 1186 C CA . GLY A 1 150 ? 56.214 4.125 7.459 1.00 57.72 150 GLY A CA 1
ATOM 1187 C C . GLY A 1 150 ? 55.886 4.021 8.952 1.00 57.72 150 GLY A C 1
ATOM 1188 O O . GLY A 1 150 ? 55.800 5.006 9.677 1.00 57.72 150 GLY A O 1
ATOM 1189 N N . VAL A 1 151 ? 55.709 2.795 9.446 1.00 57.12 151 VAL A N 1
ATOM 1190 C CA . VAL A 1 151 ? 54.950 2.598 10.694 1.00 57.12 151 VAL A CA 1
ATOM 1191 C C . VAL A 1 151 ? 55.811 2.774 11.952 1.00 57.12 151 VAL A C 1
ATOM 1193 O O . VAL A 1 151 ? 55.381 3.393 12.923 1.00 57.12 151 VAL A O 1
ATOM 1196 N N . ARG A 1 152 ? 57.064 2.295 11.937 1.00 57.50 152 ARG A N 1
ATOM 1197 C CA . ARG A 1 152 ? 57.957 2.337 13.112 1.00 57.50 152 ARG A CA 1
ATOM 1198 C C . ARG A 1 152 ? 58.494 3.746 13.414 1.00 57.50 152 ARG A C 1
ATOM 1200 O O . ARG A 1 152 ? 58.704 4.063 14.579 1.00 57.50 152 ARG A O 1
ATOM 1207 N N . ALA A 1 153 ? 58.646 4.596 12.393 1.00 60.84 153 ALA A N 1
ATOM 1208 C CA . ALA A 1 153 ? 59.030 6.003 12.547 1.00 60.84 153 ALA A CA 1
ATOM 1209 C C . ALA A 1 153 ? 57.877 6.862 13.106 1.00 60.84 153 ALA A C 1
ATOM 1211 O O . ALA A 1 153 ? 58.098 7.703 13.974 1.00 60.84 153 ALA A O 1
ATOM 1212 N N . MET A 1 154 ? 56.633 6.598 12.684 1.00 56.81 154 MET A N 1
ATOM 1213 C CA . MET A 1 154 ? 55.443 7.320 13.162 1.00 56.81 154 MET A CA 1
ATOM 1214 C C . MET A 1 154 ? 55.147 7.090 14.654 1.00 56.81 154 MET A C 1
ATOM 1216 O O . MET A 1 154 ? 54.711 8.007 15.349 1.00 56.81 154 MET A O 1
ATOM 1220 N N . LEU A 1 155 ? 55.427 5.893 15.179 1.00 61.38 155 LEU A N 1
ATOM 1221 C CA . LEU A 1 155 ? 55.208 5.550 16.593 1.00 61.38 155 LEU A CA 1
ATOM 1222 C C . LEU A 1 155 ? 56.190 6.238 17.562 1.00 61.38 155 LEU A C 1
ATOM 1224 O O . LEU A 1 155 ? 55.859 6.414 18.736 1.00 61.38 155 LEU A O 1
ATOM 1228 N N . ALA A 1 156 ? 57.366 6.664 17.091 1.00 59.84 156 ALA A N 1
ATOM 1229 C CA . ALA A 1 156 ? 58.402 7.263 17.935 1.00 59.84 156 ALA A CA 1
ATOM 1230 C C . ALA A 1 156 ? 58.099 8.716 18.362 1.00 59.84 156 ALA A C 1
ATOM 1232 O O . ALA A 1 156 ? 58.587 9.158 19.400 1.00 59.84 156 ALA A O 1
ATOM 1233 N N . ASN A 1 157 ? 57.241 9.443 17.634 1.00 58.06 157 ASN A N 1
ATOM 1234 C CA . ASN A 1 157 ? 56.911 10.846 17.933 1.00 58.06 157 ASN A CA 1
ATOM 1235 C C . ASN A 1 157 ? 55.745 11.040 18.924 1.00 58.06 157 ASN A C 1
ATOM 1237 O O . ASN A 1 157 ? 55.434 12.169 19.297 1.00 58.06 157 ASN A O 1
ATOM 1241 N N . ARG A 1 158 ? 55.102 9.966 19.409 1.00 55.88 158 ARG A N 1
ATOM 1242 C CA . ARG A 1 158 ? 53.878 10.073 20.234 1.00 55.88 158 ARG A CA 1
ATOM 1243 C C . ARG A 1 158 ? 54.114 10.432 21.714 1.00 55.88 158 ARG A C 1
ATOM 1245 O O . ARG A 1 158 ? 53.150 10.641 22.438 1.00 55.88 158 ARG A O 1
ATOM 1252 N N . LYS A 1 159 ? 55.361 10.501 22.199 1.00 57.81 159 LYS A N 1
ATOM 1253 C CA . LYS A 1 159 ? 55.667 10.686 23.639 1.00 57.81 159 LYS A CA 1
ATOM 1254 C C . LYS A 1 159 ? 56.101 12.100 24.066 1.00 57.81 159 LYS A C 1
ATOM 1256 O O . LYS A 1 159 ? 56.611 12.241 25.172 1.00 57.81 159 LYS A O 1
ATOM 1261 N N . LYS A 1 160 ? 55.906 13.147 23.253 1.00 56.25 160 LYS A N 1
ATOM 1262 C CA . LYS A 1 160 ? 56.435 14.496 23.565 1.00 56.25 160 LYS A CA 1
ATOM 1263 C C . LYS A 1 160 ? 55.430 15.641 23.751 1.00 56.25 160 LYS A C 1
ATOM 1265 O O . LYS A 1 160 ? 55.848 16.788 23.734 1.00 56.25 160 LYS A O 1
ATOM 1270 N N . PHE A 1 161 ? 54.156 15.366 24.025 1.00 53.91 161 PHE A N 1
ATOM 1271 C CA . PHE A 1 161 ? 53.231 16.414 24.480 1.00 53.91 161 PHE A CA 1
ATOM 1272 C C . PHE A 1 161 ? 52.479 15.976 25.740 1.00 53.91 161 PHE A C 1
ATOM 1274 O O . PHE A 1 161 ? 51.370 15.452 25.675 1.00 53.91 161 PHE A O 1
ATOM 1281 N N . LYS A 1 162 ? 53.122 16.175 26.896 1.00 46.47 162 LYS A N 1
ATOM 1282 C CA . LYS A 1 162 ? 52.425 16.470 28.152 1.00 46.47 162 LYS A CA 1
ATOM 1283 C C . LYS A 1 162 ? 52.417 17.997 28.237 1.00 46.47 162 LYS A C 1
ATOM 1285 O O . LYS A 1 162 ? 53.485 18.590 28.332 1.00 46.47 162 LYS A O 1
ATOM 1290 N N . VAL A 1 163 ? 51.244 18.591 28.063 1.00 46.03 163 VAL A N 1
ATOM 1291 C CA . VAL A 1 163 ? 51.001 20.017 28.297 1.00 46.03 163 VAL A CA 1
ATOM 1292 C C . VAL A 1 163 ? 50.627 20.133 29.774 1.00 46.03 163 VAL A C 1
ATOM 1294 O O . VAL A 1 163 ? 49.690 19.457 30.203 1.00 46.03 163 VAL A O 1
ATOM 1297 N N . GLU A 1 164 ? 51.434 20.873 30.534 1.00 44.53 164 GLU A N 1
ATOM 1298 C CA . GLU A 1 164 ? 51.024 21.508 31.795 1.00 44.53 164 GLU A CA 1
ATOM 1299 C C . GLU A 1 164 ? 50.130 22.713 31.491 1.00 44.53 164 GLU A C 1
ATOM 1301 O O . GLU A 1 164 ? 50.395 23.386 30.465 1.00 44.53 164 GLU A O 1
#